Protein AF-A0A529M1L4-F1 (afdb_monomer_lite)

Structure (mmCIF, N/CA/C/O backbone):
data_AF-A0A529M1L4-F1
#
_entry.id   AF-A0A529M1L4-F1
#
loop_
_atom_site.group_PDB
_atom_site.id
_atom_site.type_symbol
_atom_site.label_atom_id
_atom_site.label_alt_id
_atom_site.label_comp_id
_atom_site.label_asym_id
_atom_site.label_entity_id
_atom_site.label_seq_id
_atom_site.pdbx_PDB_ins_code
_atom_site.Cartn_x
_atom_site.Cartn_y
_atom_site.Cartn_z
_atom_site.occupancy
_atom_site.B_iso_or_equiv
_atom_site.auth_seq_id
_atom_site.auth_comp_id
_atom_site.auth_asym_id
_atom_site.auth_atom_id
_atom_site.pdbx_PDB_model_num
ATOM 1 N N . LYS A 1 1 ? 10.320 15.796 -1.929 1.00 55.38 1 LYS A N 1
ATOM 2 C CA . LYS A 1 1 ? 10.202 14.834 -0.802 1.00 55.38 1 LYS A CA 1
ATOM 3 C C . LYS A 1 1 ? 10.105 13.470 -1.452 1.00 55.38 1 LYS A C 1
ATOM 5 O O . LYS A 1 1 ? 9.210 13.336 -2.274 1.00 55.38 1 LYS A O 1
ATOM 10 N N . ALA A 1 2 ? 11.000 12.542 -1.120 1.00 64.69 2 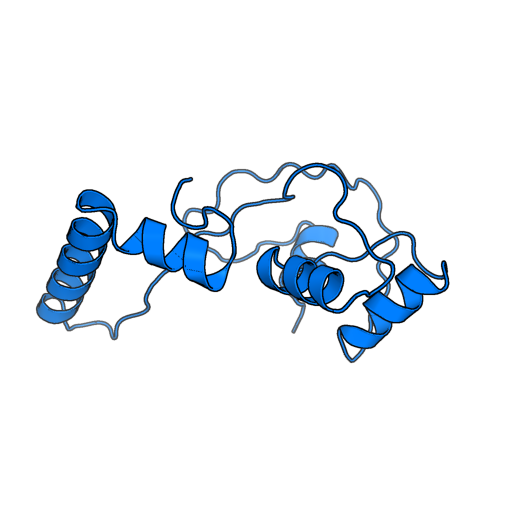ALA A N 1
ATOM 11 C CA . ALA A 1 2 ? 10.979 11.204 -1.699 1.00 64.69 2 ALA A CA 1
ATOM 12 C C . ALA A 1 2 ? 9.660 10.484 -1.385 1.00 64.69 2 ALA A C 1
ATOM 14 O O . ALA A 1 2 ? 9.126 10.627 -0.274 1.00 64.69 2 ALA A O 1
ATOM 15 N N . SER A 1 3 ? 9.131 9.736 -2.351 1.00 82.69 3 SER A N 1
ATOM 16 C CA . SER A 1 3 ? 7.951 8.894 -2.118 1.00 82.69 3 SER A CA 1
ATOM 17 C C . SER A 1 3 ? 8.294 7.732 -1.170 1.00 82.69 3 SER A C 1
ATOM 19 O O . SER A 1 3 ? 9.459 7.387 -0.974 1.00 82.69 3 SER A O 1
ATOM 21 N N . VAL A 1 4 ? 7.292 7.077 -0.574 1.00 86.81 4 VAL A N 1
ATOM 22 C CA . VAL A 1 4 ? 7.545 5.853 0.219 1.00 86.81 4 VAL A CA 1
ATOM 23 C C . VAL A 1 4 ? 8.097 4.705 -0.638 1.00 86.81 4 VAL A C 1
ATOM 25 O O . VAL A 1 4 ? 8.800 3.842 -0.121 1.00 86.81 4 VAL A O 1
ATOM 28 N N . HIS A 1 5 ? 7.812 4.707 -1.942 1.00 89.94 5 HIS A N 1
ATOM 29 C CA . HIS A 1 5 ? 8.312 3.718 -2.899 1.00 89.94 5 HIS A CA 1
ATOM 30 C C . HIS A 1 5 ? 9.789 3.946 -3.226 1.00 89.94 5 HIS A C 1
ATOM 32 O O . HIS A 1 5 ? 10.569 3.001 -3.271 1.00 89.94 5 HIS A O 1
ATOM 38 N N . GLU A 1 6 ? 10.185 5.205 -3.373 1.00 89.69 6 GLU A N 1
ATOM 39 C CA . GLU A 1 6 ? 11.581 5.611 -3.536 1.00 89.69 6 GLU A CA 1
ATOM 40 C C . GLU A 1 6 ? 12.393 5.266 -2.286 1.00 89.69 6 GLU A C 1
ATOM 42 O O . GLU A 1 6 ? 13.389 4.558 -2.387 1.00 89.69 6 GLU A O 1
ATOM 47 N N . LYS A 1 7 ? 11.883 5.599 -1.089 1.00 91.75 7 LYS A N 1
ATOM 48 C CA . LYS A 1 7 ? 12.499 5.172 0.178 1.00 91.75 7 LYS A CA 1
ATOM 49 C C . LYS A 1 7 ? 12.698 3.658 0.261 1.00 91.75 7 LYS A C 1
ATOM 51 O O . LYS A 1 7 ? 13.723 3.211 0.764 1.00 91.75 7 LYS A O 1
ATOM 56 N N . TYR A 1 8 ? 11.734 2.868 -0.220 1.00 93.12 8 TYR A N 1
ATOM 57 C CA . TYR A 1 8 ? 11.881 1.415 -0.293 1.00 93.12 8 TYR A CA 1
ATOM 58 C C . TYR A 1 8 ? 13.048 1.015 -1.213 1.00 93.12 8 TYR A C 1
ATOM 60 O O . TYR A 1 8 ? 13.888 0.211 -0.812 1.00 93.12 8 TYR A O 1
ATOM 68 N N . LEU A 1 9 ? 13.119 1.572 -2.426 1.00 92.75 9 LEU A N 1
ATOM 69 C CA . LEU A 1 9 ? 14.168 1.248 -3.403 1.00 92.75 9 LEU A CA 1
ATOM 70 C C . LEU A 1 9 ? 15.563 1.655 -2.906 1.00 92.75 9 LEU A C 1
ATOM 72 O O . LEU A 1 9 ? 16.526 0.923 -3.115 1.00 92.75 9 LEU A O 1
ATOM 76 N N . GLU A 1 10 ? 15.652 2.770 -2.186 1.00 92.81 10 GLU A N 1
ATOM 77 C CA . GLU A 1 10 ? 16.880 3.270 -1.560 1.00 92.81 10 GLU A CA 1
ATOM 78 C C . GLU A 1 10 ? 17.219 2.588 -0.225 1.00 92.81 10 GLU A C 1
ATOM 80 O O . GLU A 1 10 ? 18.28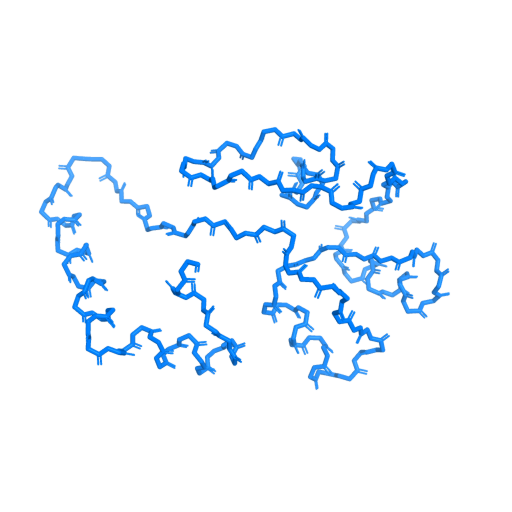2 2.832 0.346 1.00 92.81 10 GLU A O 1
ATOM 85 N N . ARG A 1 11 ? 16.324 1.739 0.301 1.00 92.25 11 ARG A N 1
ATOM 86 C CA . ARG A 1 11 ? 16.417 1.140 1.647 1.00 92.25 11 ARG A CA 1
ATOM 87 C C . ARG A 1 11 ? 16.537 2.187 2.764 1.00 92.25 11 ARG A C 1
ATOM 89 O O . ARG A 1 11 ? 17.193 1.957 3.782 1.00 92.25 11 ARG A O 1
ATOM 96 N N . ALA A 1 12 ? 15.906 3.340 2.571 1.00 90.75 12 ALA A N 1
ATOM 97 C CA . ALA A 1 12 ? 15.880 4.438 3.523 1.00 90.75 12 ALA A CA 1
ATOM 98 C C . ALA A 1 12 ? 14.879 4.187 4.664 1.00 90.75 12 ALA A C 1
ATOM 100 O O . ALA A 1 12 ? 13.934 3.405 4.544 1.00 90.75 12 ALA A O 1
ATOM 101 N N . ASP A 1 13 ? 15.054 4.906 5.776 1.00 88.12 13 ASP A N 1
ATOM 102 C CA . ASP A 1 13 ? 14.104 4.859 6.886 1.00 88.12 13 ASP A CA 1
ATOM 103 C C . ASP A 1 13 ? 12.750 5.481 6.490 1.00 88.12 13 ASP A C 1
ATOM 105 O O . ASP A 1 13 ? 12.628 6.641 6.062 1.00 88.12 13 ASP A O 1
ATOM 109 N N . PHE A 1 14 ? 11.694 4.691 6.664 1.00 86.81 14 PHE A N 1
ATOM 110 C CA . PHE A 1 14 ? 10.320 5.098 6.411 1.00 86.81 14 PHE A CA 1
ATOM 111 C C . PHE A 1 14 ? 9.848 6.120 7.448 1.00 86.81 14 PHE A C 1
ATOM 113 O O . PHE A 1 14 ? 9.032 6.978 7.107 1.00 86.81 14 PHE A O 1
ATOM 120 N N . GLY A 1 15 ? 10.391 6.080 8.671 1.00 86.25 15 GLY A N 1
ATOM 121 C CA . GLY A 1 15 ? 9.925 6.876 9.805 1.00 86.25 15 GLY A CA 1
ATOM 122 C C . GLY A 1 15 ? 8.560 6.418 10.330 1.00 86.25 15 GLY A C 1
ATOM 123 O O . GLY A 1 15 ? 7.835 7.206 10.934 1.00 86.25 15 GLY A O 1
ATOM 124 N N . ILE A 1 16 ? 8.180 5.164 10.057 1.00 83.88 16 ILE A N 1
ATOM 125 C CA . ILE A 1 16 ? 6.900 4.578 10.462 1.00 83.88 16 ILE A CA 1
ATOM 126 C C . ILE A 1 16 ? 7.128 3.707 11.696 1.00 83.88 16 ILE A C 1
ATOM 128 O O . ILE A 1 16 ? 7.843 2.706 11.651 1.00 83.88 16 ILE A O 1
ATOM 132 N N . LEU A 1 17 ? 6.496 4.083 12.807 1.00 83.69 17 LEU A N 1
ATOM 133 C CA . LEU A 1 17 ? 6.582 3.331 14.053 1.00 83.69 17 LEU A CA 1
ATOM 134 C C . LEU A 1 17 ? 5.926 1.950 13.901 1.00 83.69 17 LEU A C 1
ATOM 136 O O . LEU A 1 17 ? 4.816 1.837 13.386 1.00 83.69 17 LEU A O 1
ATOM 140 N N . GLY A 1 18 ? 6.599 0.907 14.392 1.00 82.88 18 GLY A N 1
ATOM 141 C CA . GLY A 1 18 ? 6.061 -0.457 14.401 1.00 82.88 18 GLY A CA 1
ATOM 142 C C . GLY A 1 18 ? 6.083 -1.159 13.041 1.00 82.88 18 GLY A C 1
ATOM 143 O O . GLY A 1 18 ? 5.391 -2.158 12.865 1.00 82.88 18 GLY A O 1
ATOM 144 N N . MET A 1 19 ? 6.857 -0.653 12.077 1.00 85.38 19 MET A N 1
ATOM 145 C CA . MET A 1 19 ? 7.026 -1.319 10.789 1.00 85.38 19 MET A CA 1
ATOM 146 C C . MET A 1 19 ? 7.750 -2.668 10.974 1.00 85.38 19 MET A C 1
ATOM 148 O O . MET A 1 19 ? 8.795 -2.705 11.632 1.00 85.38 19 MET A O 1
ATOM 152 N N . PRO A 1 20 ? 7.222 -3.782 10.433 1.00 84.06 20 PRO A N 1
ATOM 153 C CA . PRO A 1 20 ? 7.908 -5.068 10.496 1.00 84.06 20 PRO A CA 1
ATOM 154 C C . PRO A 1 20 ? 9.206 -5.038 9.668 1.00 84.06 20 PRO A C 1
ATOM 156 O O . PRO A 1 20 ? 9.333 -4.210 8.761 1.00 84.06 20 PRO A O 1
ATOM 159 N N . PRO A 1 21 ? 10.164 -5.948 9.930 1.00 87.62 21 PRO A N 1
ATOM 160 C CA . PRO A 1 21 ? 11.359 -6.078 9.103 1.00 87.62 21 PRO A CA 1
ATOM 161 C C . PRO A 1 21 ? 11.002 -6.277 7.626 1.00 87.62 21 PRO A C 1
ATOM 163 O O . PRO A 1 21 ? 10.209 -7.153 7.280 1.00 87.62 21 PRO A O 1
ATOM 166 N N . ILE A 1 22 ? 11.609 -5.471 6.756 1.00 89.19 22 ILE A N 1
ATOM 167 C CA . ILE A 1 22 ? 11.382 -5.523 5.311 1.00 89.19 22 ILE A CA 1
ATOM 168 C C . ILE A 1 22 ? 12.438 -6.423 4.676 1.00 89.19 22 ILE A C 1
ATOM 170 O O . ILE A 1 22 ? 13.635 -6.271 4.925 1.00 89.19 22 ILE A O 1
ATOM 174 N N . THR A 1 23 ? 11.994 -7.345 3.825 1.00 89.94 23 THR A N 1
ATOM 175 C CA . THR A 1 23 ? 12.889 -8.068 2.917 1.00 89.94 23 THR A CA 1
ATOM 176 C C . THR A 1 23 ? 12.952 -7.309 1.600 1.00 89.94 23 THR A C 1
ATOM 178 O O . THR A 1 23 ? 11.914 -6.929 1.070 1.00 89.94 23 THR A O 1
ATOM 181 N N . TYR A 1 24 ? 14.155 -7.120 1.060 1.00 92.12 24 TYR A N 1
ATOM 182 C CA . TYR A 1 24 ? 14.379 -6.410 -0.200 1.00 92.12 24 TYR A CA 1
ATOM 183 C C . TYR A 1 24 ? 14.725 -7.406 -1.319 1.00 92.12 24 TYR A C 1
ATOM 185 O O . TYR A 1 24 ? 15.905 -7.639 -1.578 1.00 92.12 24 TYR A O 1
ATOM 193 N N . PRO A 1 25 ? 13.729 -8.033 -1.983 1.00 91.75 25 PRO A N 1
ATOM 194 C CA . PRO A 1 25 ? 13.979 -8.922 -3.121 1.00 91.75 25 PRO A CA 1
ATOM 195 C C . PRO A 1 25 ? 14.535 -8.183 -4.348 1.00 91.75 25 PRO A C 1
ATOM 197 O O . PRO A 1 25 ? 15.114 -8.811 -5.230 1.00 91.75 25 PRO A O 1
ATOM 200 N N . ILE A 1 26 ? 14.365 -6.859 -4.407 1.00 91.75 26 ILE A N 1
ATOM 201 C CA . ILE A 1 26 ? 14.955 -5.998 -5.431 1.00 91.75 26 ILE A CA 1
ATOM 202 C C . ILE A 1 26 ? 16.330 -5.566 -4.912 1.00 91.75 26 ILE A C 1
ATOM 204 O O . ILE A 1 26 ? 16.421 -4.771 -3.978 1.00 91.75 26 ILE A O 1
ATOM 208 N N . GLY A 1 27 ? 17.385 -6.161 -5.471 1.00 88.88 27 GLY A N 1
ATOM 209 C CA . GLY A 1 27 ? 18.763 -5.969 -5.016 1.00 88.88 27 GLY A CA 1
ATOM 210 C C . GLY A 1 27 ? 19.305 -4.582 -5.351 1.00 88.88 27 GLY A C 1
ATOM 211 O O . GLY A 1 27 ? 19.376 -3.733 -4.463 1.00 88.88 27 GLY A O 1
ATOM 212 N N . ASP A 1 28 ? 19.645 -4.390 -6.628 1.00 91.38 28 ASP A N 1
ATOM 213 C CA . ASP A 1 28 ? 20.336 -3.210 -7.164 1.00 91.38 28 ASP A CA 1
ATOM 214 C C . ASP A 1 28 ? 19.489 -2.545 -8.268 1.00 91.38 28 ASP A C 1
ATOM 216 O O . ASP A 1 28 ? 19.751 -2.736 -9.460 1.00 91.38 28 ASP A O 1
ATOM 220 N N . PRO A 1 29 ? 18.408 -1.828 -7.909 1.00 94.00 29 PRO A N 1
ATOM 221 C CA . PRO A 1 29 ? 17.539 -1.201 -8.897 1.00 94.00 29 PRO A CA 1
ATOM 222 C C . PRO A 1 29 ? 18.202 0.016 -9.553 1.00 94.00 29 PRO A C 1
ATOM 224 O O . PRO A 1 29 ? 18.845 0.825 -8.887 1.00 94.00 29 PRO A O 1
ATOM 227 N N . VAL A 1 30 ? 17.953 0.208 -10.851 1.00 95.44 30 VAL A N 1
ATOM 228 C CA . VAL A 1 30 ? 18.104 1.521 -11.494 1.00 95.44 30 VAL A CA 1
ATOM 229 C C . VAL A 1 30 ? 16.810 2.294 -11.254 1.00 95.44 30 VAL A C 1
ATOM 231 O O . VAL A 1 30 ? 15.759 1.922 -11.775 1.00 95.44 30 VAL A O 1
ATOM 234 N N . ILE A 1 31 ? 16.870 3.339 -10.430 1.00 94.31 31 ILE A N 1
ATOM 235 C CA . ILE A 1 31 ? 15.697 4.143 -10.071 1.00 94.31 31 ILE A CA 1
ATOM 236 C C . ILE A 1 31 ? 15.435 5.160 -11.185 1.00 94.31 31 ILE A C 1
ATOM 238 O O . ILE A 1 31 ? 16.317 5.937 -11.548 1.00 94.31 31 ILE A O 1
ATOM 242 N N . VAL A 1 32 ? 14.218 5.138 -11.730 1.00 94.25 32 VAL A N 1
ATOM 243 C CA . VAL A 1 32 ? 13.744 6.100 -12.730 1.00 94.25 32 VAL A CA 1
ATOM 244 C C . VAL A 1 32 ? 12.608 6.901 -12.112 1.00 94.25 32 VAL A C 1
ATOM 246 O O . VAL A 1 32 ? 11.599 6.334 -11.693 1.00 94.25 32 VAL A O 1
ATOM 249 N N . GLU A 1 33 ? 12.786 8.214 -12.047 1.00 92.19 33 GLU A N 1
ATOM 250 C CA . GLU A 1 33 ? 11.804 9.136 -11.485 1.00 92.19 33 GLU A CA 1
ATOM 251 C C . GLU A 1 33 ? 10.839 9.647 -12.555 1.00 92.19 33 GLU A C 1
ATOM 253 O O . GLU A 1 33 ? 11.196 9.826 -13.721 1.00 92.19 33 GLU A O 1
ATOM 258 N N . PHE A 1 34 ? 9.607 9.910 -12.131 1.00 91.44 34 PHE A N 1
ATOM 259 C CA . PHE A 1 34 ? 8.559 10.497 -12.953 1.00 91.44 34 PHE A CA 1
ATOM 260 C C . PHE A 1 34 ? 7.854 11.587 -12.152 1.00 91.44 34 PHE A C 1
ATOM 262 O O . PHE A 1 34 ? 7.631 11.427 -10.953 1.00 91.44 34 PHE A O 1
ATOM 269 N N . ASP A 1 35 ? 7.445 12.661 -12.828 1.00 89.75 35 ASP A N 1
ATOM 270 C CA . ASP A 1 35 ? 6.688 13.746 -12.191 1.00 89.75 35 ASP A CA 1
ATOM 271 C C . ASP A 1 35 ? 5.306 13.279 -11.701 1.00 89.75 35 ASP A C 1
ATOM 273 O O . ASP A 1 35 ? 4.783 13.793 -10.715 1.00 89.75 35 ASP A O 1
ATOM 277 N N . HIS A 1 36 ? 4.713 12.312 -12.411 1.00 89.06 36 HIS A N 1
ATOM 278 C CA . HIS A 1 36 ? 3.386 11.760 -12.146 1.00 89.06 36 HIS A CA 1
ATOM 279 C C . HIS A 1 36 ? 3.413 10.237 -12.307 1.00 89.06 36 HIS A C 1
ATOM 281 O O . HIS A 1 36 ? 4.129 9.705 -13.162 1.00 89.06 36 HIS A O 1
ATOM 287 N N . GLU A 1 37 ? 2.622 9.530 -11.501 1.00 88.56 37 GLU A N 1
ATOM 288 C CA . GLU A 1 37 ? 2.618 8.063 -11.459 1.00 88.56 37 GLU A CA 1
ATOM 289 C C . GLU A 1 37 ? 2.201 7.423 -12.791 1.00 88.56 37 GLU A C 1
ATOM 291 O O . GLU A 1 37 ? 2.702 6.356 -13.150 1.00 88.56 37 GLU A O 1
ATOM 296 N N . GLU A 1 38 ? 1.362 8.103 -13.575 1.00 91.25 38 GLU A N 1
ATOM 297 C CA . GLU A 1 38 ? 0.915 7.646 -14.888 1.00 91.25 38 GLU A CA 1
ATOM 298 C C . GLU A 1 38 ? 2.078 7.437 -15.857 1.00 91.25 38 GLU A C 1
ATOM 300 O O . GLU A 1 38 ? 2.077 6.465 -16.614 1.00 91.25 38 GLU A O 1
ATOM 305 N N . GLY A 1 39 ? 3.109 8.286 -15.774 1.00 94.00 39 GLY A N 1
ATOM 306 C CA . GLY A 1 39 ? 4.310 8.154 -16.593 1.00 94.00 39 GLY A CA 1
ATOM 307 C C . GLY A 1 39 ? 5.045 6.836 -16.344 1.00 94.00 39 GLY A C 1
ATOM 308 O O . GLY A 1 39 ? 5.529 6.215 -17.291 1.00 94.00 39 GLY A O 1
ATOM 309 N N . ALA A 1 40 ? 5.063 6.359 -15.095 1.00 93.88 40 ALA A N 1
ATOM 310 C CA . ALA A 1 40 ? 5.659 5.072 -14.758 1.00 93.88 40 ALA A CA 1
ATOM 311 C C . ALA A 1 40 ? 4.837 3.903 -15.327 1.00 93.88 40 ALA A C 1
ATOM 313 O O . ALA A 1 40 ? 5.409 2.932 -15.820 1.00 93.88 40 ALA A O 1
ATOM 314 N N . TYR A 1 41 ? 3.502 3.986 -15.310 1.00 93.69 41 TYR A N 1
ATOM 315 C CA . TYR A 1 41 ? 2.638 2.937 -15.876 1.00 93.69 41 TYR A CA 1
ATOM 316 C C . TYR A 1 41 ? 2.794 2.812 -17.388 1.00 93.69 41 TYR A C 1
ATOM 318 O O . TYR A 1 41 ? 2.873 1.699 -17.917 1.00 93.69 41 TYR A O 1
ATOM 326 N N . ASP A 1 42 ? 2.856 3.948 -18.076 1.00 93.56 42 ASP A N 1
ATOM 327 C CA . ASP A 1 42 ? 3.056 3.987 -19.519 1.00 93.56 42 ASP A CA 1
ATOM 328 C C . ASP A 1 42 ? 4.468 3.486 -19.871 1.00 93.56 42 ASP A C 1
ATOM 330 O O . ASP A 1 42 ? 4.624 2.678 -20.781 1.00 93.56 42 ASP A O 1
ATOM 334 N N . ALA A 1 43 ? 5.492 3.843 -19.087 1.00 95.31 43 ALA A N 1
ATOM 335 C CA . ALA A 1 43 ? 6.853 3.341 -19.274 1.00 95.31 43 ALA A CA 1
ATOM 336 C C . ALA A 1 43 ? 6.979 1.820 -19.070 1.00 95.31 43 ALA A C 1
ATOM 338 O O . ALA A 1 43 ? 7.708 1.177 -19.827 1.00 95.31 43 ALA A O 1
ATOM 339 N N . VAL A 1 44 ? 6.269 1.230 -18.097 1.00 94.81 44 VAL A N 1
ATOM 340 C CA . VAL A 1 44 ? 6.184 -0.238 -17.953 1.00 94.81 44 VAL A CA 1
ATOM 341 C C . VAL A 1 44 ? 5.506 -0.851 -19.177 1.00 94.81 44 VAL A C 1
ATOM 343 O O . VAL A 1 44 ? 5.996 -1.833 -19.728 1.00 94.81 44 VAL A O 1
ATOM 346 N N . SER A 1 45 ? 4.393 -0.262 -19.623 1.00 91.69 45 SER A N 1
ATOM 347 C CA . SER A 1 45 ? 3.612 -0.767 -20.762 1.00 91.69 45 SER A CA 1
ATOM 348 C C . SER A 1 45 ? 4.408 -0.729 -22.073 1.00 91.69 45 SER A C 1
ATOM 350 O O . SER A 1 45 ? 4.339 -1.664 -22.868 1.00 91.69 45 SER A O 1
ATOM 352 N N . ASP A 1 46 ? 5.206 0.323 -22.264 1.00 93.00 46 ASP A N 1
ATOM 353 C CA . ASP A 1 46 ? 6.106 0.509 -23.405 1.00 93.00 46 ASP A CA 1
ATOM 354 C C . ASP A 1 46 ? 7.394 -0.334 -23.311 1.00 93.00 46 ASP A C 1
ATOM 356 O O . ASP A 1 46 ? 8.192 -0.343 -24.250 1.00 93.00 46 ASP A O 1
ATOM 360 N N . GLY A 1 47 ? 7.645 -1.004 -22.178 1.00 93.62 47 GLY A N 1
ATOM 361 C CA . GLY A 1 47 ? 8.875 -1.762 -21.930 1.00 93.62 47 GLY A CA 1
ATOM 362 C C . GLY A 1 47 ? 10.123 -0.894 -21.724 1.00 93.62 47 GLY A C 1
ATOM 363 O O . GLY A 1 47 ? 11.239 -1.361 -21.937 1.00 93.62 47 GLY A O 1
ATOM 364 N N . LYS A 1 48 ? 9.951 0.377 -21.337 1.00 96.06 48 LYS A N 1
ATOM 365 C CA . LYS A 1 48 ? 11.050 1.312 -21.032 1.00 96.06 48 LYS A CA 1
ATOM 366 C C . LYS A 1 48 ? 11.638 1.092 -19.637 1.00 96.06 48 LYS A C 1
ATOM 368 O O . LYS A 1 48 ? 12.799 1.425 -19.420 1.00 96.06 48 LYS A O 1
ATOM 373 N N . ILE A 1 49 ? 10.838 0.564 -18.710 1.00 96.31 49 ILE A N 1
ATOM 374 C CA . ILE A 1 49 ? 11.263 0.134 -17.373 1.00 96.31 49 ILE A CA 1
ATOM 375 C C . ILE A 1 49 ? 10.686 -1.252 -17.074 1.00 96.31 49 ILE A C 1
ATOM 377 O O . ILE A 1 49 ? 9.628 -1.612 -17.590 1.00 96.31 49 ILE A O 1
ATOM 381 N N . ASP A 1 50 ? 11.358 -2.018 -16.216 1.00 95.00 50 ASP A N 1
ATOM 382 C CA . ASP A 1 50 ? 10.968 -3.403 -15.912 1.00 95.00 50 ASP A CA 1
ATOM 383 C C . ASP A 1 50 ? 9.763 -3.511 -14.964 1.00 95.00 50 ASP A C 1
ATOM 385 O O . ASP A 1 50 ? 9.091 -4.543 -14.903 1.00 95.00 50 ASP A O 1
ATOM 389 N N . GLY A 1 51 ? 9.486 -2.458 -14.193 1.00 94.25 51 GLY A N 1
ATOM 390 C CA . GLY A 1 51 ? 8.406 -2.449 -13.219 1.00 94.25 51 GLY A CA 1
ATOM 391 C C . GLY A 1 51 ? 8.278 -1.127 -12.475 1.00 94.25 51 GLY A C 1
ATOM 392 O O . GLY A 1 51 ? 9.133 -0.251 -12.558 1.00 94.25 51 GLY A O 1
ATOM 393 N N . THR A 1 52 ? 7.190 -1.009 -11.721 1.00 93.88 52 THR A N 1
ATOM 394 C CA . THR A 1 52 ? 6.921 0.107 -10.811 1.00 93.88 52 THR A CA 1
ATOM 395 C C . THR A 1 52 ? 6.370 -0.432 -9.494 1.00 93.88 52 THR A C 1
ATOM 397 O O . THR A 1 52 ? 5.813 -1.533 -9.451 1.00 93.88 52 THR A O 1
ATOM 400 N N . ILE A 1 53 ? 6.532 0.329 -8.414 1.00 92.75 53 ILE A N 1
ATOM 401 C CA . ILE A 1 53 ? 6.001 -0.002 -7.091 1.00 92.75 53 ILE A CA 1
ATOM 402 C C . ILE A 1 53 ? 4.870 0.974 -6.786 1.00 92.75 53 ILE A C 1
ATOM 404 O O . ILE A 1 53 ? 5.071 2.184 -6.809 1.00 92.75 53 ILE A O 1
ATOM 408 N N . ASN A 1 54 ? 3.698 0.440 -6.448 1.00 91.88 54 ASN A N 1
ATOM 409 C CA . ASN A 1 54 ? 2.605 1.213 -5.869 1.00 91.88 54 ASN A CA 1
ATOM 410 C C . ASN A 1 54 ? 1.840 0.355 -4.845 1.00 91.88 54 ASN A C 1
ATOM 412 O O . ASN A 1 54 ? 2.108 -0.835 -4.660 1.00 91.88 54 ASN A O 1
ATOM 416 N N . THR A 1 55 ? 0.891 0.969 -4.156 1.00 89.81 55 THR A N 1
ATOM 417 C CA . THR A 1 55 ? -0.073 0.325 -3.276 1.00 89.81 55 THR A CA 1
ATOM 418 C C . THR A 1 55 ? -0.993 -0.626 -4.046 1.00 89.81 55 THR A C 1
ATOM 420 O O . THR A 1 55 ? -1.398 -0.374 -5.183 1.00 89.81 55 THR A O 1
ATOM 423 N N . LEU A 1 56 ? -1.346 -1.739 -3.398 1.00 88.06 56 LEU A N 1
ATOM 424 C CA . LEU A 1 56 ? -2.166 -2.791 -3.997 1.00 88.06 56 LEU A CA 1
ATOM 425 C C . LEU A 1 56 ? -3.527 -2.282 -4.527 1.00 88.06 56 LEU A C 1
ATOM 427 O O . LEU A 1 56 ? -3.851 -2.624 -5.664 1.00 88.06 56 LEU A O 1
ATOM 431 N N . PRO A 1 57 ? -4.293 -1.438 -3.801 1.00 86.81 57 PRO A N 1
ATOM 432 C CA . PRO A 1 57 ? -5.547 -0.881 -4.315 1.00 86.81 57 PRO A CA 1
ATOM 433 C C . PRO A 1 57 ? -5.413 -0.144 -5.648 1.00 86.81 57 PRO A C 1
ATOM 435 O O . PRO A 1 57 ? -6.240 -0.339 -6.536 1.00 86.81 57 PRO A O 1
ATOM 438 N N . VAL A 1 58 ? -4.360 0.667 -5.803 1.00 89.88 58 VAL A N 1
ATOM 439 C CA . VAL A 1 58 ? -4.124 1.443 -7.028 1.00 89.88 58 VAL A CA 1
ATOM 440 C C . VAL A 1 58 ? -3.870 0.501 -8.200 1.00 89.88 58 VAL A C 1
ATOM 442 O O . VAL A 1 58 ? -4.545 0.594 -9.221 1.00 89.88 58 VAL A O 1
ATOM 445 N N . ILE A 1 59 ? -2.964 -0.470 -8.040 1.00 90.69 59 ILE A N 1
ATOM 446 C CA . ILE A 1 59 ? -2.655 -1.428 -9.112 1.00 90.69 59 ILE A CA 1
ATOM 447 C C . ILE A 1 59 ? -3.876 -2.285 -9.479 1.00 90.69 59 ILE A C 1
ATOM 449 O O . ILE A 1 59 ? -4.113 -2.525 -10.662 1.00 90.69 59 ILE A O 1
ATOM 453 N N . LEU A 1 60 ? -4.676 -2.724 -8.500 1.00 88.56 60 LEU A N 1
ATOM 454 C CA . LEU A 1 60 ? -5.896 -3.495 -8.765 1.00 88.56 60 LEU A CA 1
ATOM 455 C C . LEU A 1 60 ? -6.921 -2.696 -9.579 1.00 88.56 60 LEU A C 1
ATOM 457 O O . LEU A 1 60 ? -7.530 -3.246 -10.497 1.00 88.56 60 LEU A O 1
ATOM 461 N N . GLU A 1 61 ? -7.090 -1.406 -9.287 1.00 88.69 61 GLU A N 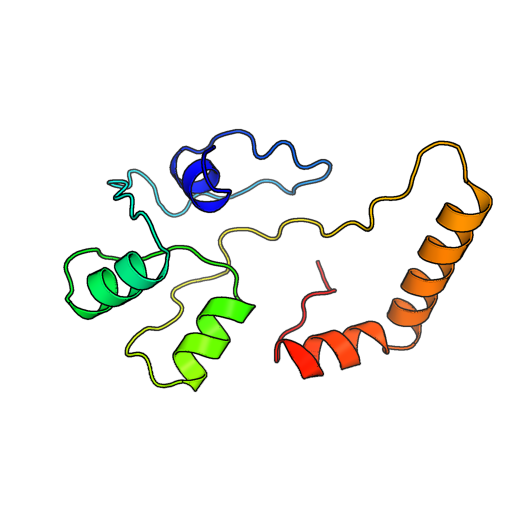1
ATOM 462 C CA . GLU A 1 61 ? -7.985 -0.539 -10.055 1.00 88.69 61 GLU A CA 1
ATOM 463 C C . GLU A 1 61 ? -7.460 -0.307 -11.483 1.00 88.69 61 GLU A C 1
ATOM 465 O O . GLU A 1 61 ? -8.226 -0.414 -12.438 1.00 88.69 61 GLU A O 1
ATOM 470 N N . LEU A 1 62 ? -6.152 -0.101 -11.669 1.00 90.50 62 LEU A N 1
ATOM 471 C CA . LEU A 1 62 ? -5.552 0.023 -13.006 1.00 90.50 62 LEU A CA 1
ATOM 472 C C . LEU A 1 62 ? -5.729 -1.254 -13.848 1.00 90.50 62 LEU A C 1
ATOM 474 O O . LEU A 1 62 ? -6.037 -1.172 -15.040 1.00 90.50 62 LEU A O 1
ATOM 478 N N . ILE A 1 63 ? -5.581 -2.434 -13.235 1.00 91.00 63 ILE A N 1
ATOM 479 C CA . ILE A 1 63 ? -5.848 -3.728 -13.887 1.00 91.00 63 ILE A CA 1
ATOM 480 C C . ILE A 1 63 ? -7.327 -3.832 -14.273 1.00 91.00 63 ILE A C 1
ATOM 482 O O . ILE A 1 63 ? -7.649 -4.220 -15.396 1.00 91.00 63 ILE A O 1
ATOM 486 N N . LYS A 1 64 ? -8.239 -3.448 -13.374 1.00 89.56 64 LYS A N 1
ATOM 487 C CA . LYS A 1 64 ? -9.687 -3.441 -13.632 1.00 89.56 64 LYS A CA 1
ATOM 488 C C . LYS A 1 64 ? -10.071 -2.498 -14.777 1.00 89.56 64 LYS A C 1
ATOM 490 O O . LYS A 1 64 ? -10.991 -2.803 -15.532 1.00 89.56 64 LYS A O 1
ATOM 495 N N . GLN A 1 65 ? -9.348 -1.392 -14.936 1.00 91.81 65 GLN A N 1
ATOM 496 C CA . GLN A 1 65 ? -9.497 -0.450 -16.050 1.00 91.81 65 GLN A CA 1
ATOM 497 C C . GLN A 1 65 ? -8.878 -0.952 -17.368 1.00 91.81 65 GLN A C 1
ATOM 499 O O . GLN A 1 65 ? -8.980 -0.275 -18.388 1.00 91.81 65 GLN A O 1
ATOM 504 N N . GLY A 1 66 ? -8.263 -2.138 -17.377 1.00 91.94 66 GLY A N 1
ATOM 505 C CA . GLY A 1 66 ? -7.733 -2.774 -18.580 1.00 91.94 66 GLY A CA 1
ATOM 506 C C . GLY A 1 66 ? -6.332 -2.315 -18.977 1.00 91.94 66 GLY A C 1
ATOM 507 O O . GLY A 1 66 ? -5.918 -2.572 -20.108 1.00 91.94 66 GLY A O 1
ATOM 508 N N . ARG A 1 67 ? -5.578 -1.655 -18.083 1.00 90.31 67 ARG A N 1
ATOM 509 C CA . ARG A 1 67 ? -4.168 -1.354 -18.367 1.00 90.31 67 ARG A CA 1
ATOM 510 C C . ARG A 1 67 ? -3.361 -2.654 -18.495 1.00 90.31 67 ARG A C 1
ATOM 512 O O . ARG A 1 67 ? -3.587 -3.580 -17.714 1.00 90.31 67 ARG A O 1
ATOM 519 N N . PRO A 1 68 ? -2.389 -2.730 -19.423 1.00 90.62 68 PRO A N 1
ATOM 520 C CA . PRO A 1 68 ? -1.596 -3.934 -19.676 1.00 90.62 68 PRO A CA 1
ATOM 521 C C . PRO A 1 68 ? -0.486 -4.129 -18.626 1.00 90.62 68 PRO A C 1
ATOM 523 O O . PRO A 1 68 ? 0.682 -4.316 -18.952 1.00 90.62 68 PRO A O 1
ATOM 526 N N . ILE A 1 69 ? -0.853 -4.091 -17.346 1.00 91.50 69 ILE A N 1
ATOM 527 C CA . ILE A 1 69 ? 0.040 -4.296 -16.206 1.00 91.50 69 ILE A CA 1
ATOM 528 C C . ILE A 1 69 ? -0.417 -5.509 -15.394 1.00 91.50 69 ILE A C 1
ATOM 530 O O . ILE A 1 69 ? -1.575 -5.921 -15.448 1.00 91.50 69 ILE A O 1
ATOM 534 N N . LYS A 1 70 ? 0.495 -6.094 -14.618 1.00 92.44 70 LYS A N 1
ATOM 535 C CA . LYS A 1 70 ? 0.186 -7.191 -13.696 1.00 92.44 70 LYS A CA 1
ATOM 536 C C . LYS A 1 70 ? 1.011 -7.067 -12.424 1.00 92.44 70 LYS A C 1
ATOM 538 O O . LYS A 1 70 ? 2.137 -6.580 -12.456 1.00 92.44 70 LYS A O 1
ATOM 543 N N . ILE A 1 71 ? 0.466 -7.569 -11.324 1.00 92.75 71 ILE A N 1
ATOM 544 C CA . ILE A 1 71 ? 1.208 -7.721 -10.070 1.00 92.75 71 ILE A CA 1
ATOM 545 C C . ILE A 1 71 ? 2.174 -8.903 -10.219 1.00 92.75 71 ILE A C 1
ATOM 547 O O . ILE A 1 71 ? 1.810 -9.944 -10.772 1.00 92.75 71 ILE A O 1
ATOM 551 N N . VAL A 1 72 ? 3.402 -8.748 -9.723 1.00 92.12 72 VAL A N 1
ATOM 552 C CA . VAL A 1 72 ? 4.426 -9.800 -9.702 1.00 92.12 72 VAL A CA 1
ATOM 553 C C . VAL A 1 72 ? 4.890 -10.066 -8.273 1.00 92.12 72 VAL A C 1
ATOM 555 O O . VAL A 1 72 ? 5.044 -9.142 -7.480 1.00 92.12 72 VAL A O 1
ATOM 558 N N . GLY A 1 73 ? 5.134 -11.338 -7.954 1.00 88.31 73 GLY A N 1
ATOM 559 C CA . GLY A 1 73 ? 5.614 -11.744 -6.634 1.00 88.31 73 GLY A CA 1
ATOM 560 C C . GLY A 1 73 ? 4.592 -11.537 -5.511 1.00 88.31 73 GLY A C 1
ATOM 561 O O . GLY A 1 73 ? 3.384 -11.616 -5.723 1.00 88.31 73 GLY A O 1
ATOM 562 N N . GLN A 1 74 ? 5.108 -11.328 -4.300 1.00 87.19 74 GLN A N 1
ATOM 563 C CA . GLN A 1 74 ? 4.337 -11.013 -3.094 1.00 87.19 74 GLN A CA 1
ATOM 564 C C . GLN A 1 74 ? 4.489 -9.522 -2.750 1.00 87.19 74 GLN A C 1
ATOM 566 O O . GLN A 1 74 ? 5.457 -8.903 -3.202 1.00 87.19 74 GLN A O 1
ATOM 571 N N . PRO A 1 75 ? 3.583 -8.935 -1.942 1.00 88.00 75 PRO A N 1
ATOM 572 C CA . PRO A 1 75 ? 3.749 -7.571 -1.447 1.00 88.00 75 PRO A CA 1
ATOM 573 C C . PRO A 1 75 ? 5.132 -7.356 -0.820 1.00 88.00 75 PRO A C 1
ATOM 575 O O . PRO A 1 75 ? 5.582 -8.166 -0.011 1.00 88.00 75 PRO A O 1
ATOM 578 N N . LEU A 1 76 ? 5.792 -6.255 -1.185 1.00 91.31 76 LEU A N 1
ATOM 579 C CA . LEU A 1 76 ? 7.157 -5.948 -0.736 1.00 91.31 76 LEU A CA 1
ATOM 580 C C . LEU A 1 76 ? 7.219 -5.659 0.770 1.00 91.31 76 LEU A C 1
ATOM 582 O O . LEU A 1 76 ? 8.191 -5.996 1.439 1.00 91.31 76 LEU A O 1
ATOM 586 N N . TYR A 1 77 ? 6.168 -5.038 1.302 1.00 89.12 77 TYR A N 1
ATOM 587 C CA . TYR A 1 77 ? 5.963 -4.807 2.727 1.00 89.12 77 TYR A CA 1
ATOM 588 C C . TYR A 1 77 ? 4.486 -4.495 3.002 1.00 89.12 77 TYR A C 1
ATOM 590 O O . TYR A 1 77 ? 3.731 -4.131 2.096 1.00 89.12 77 TYR A O 1
ATOM 598 N N . ARG A 1 78 ? 4.082 -4.585 4.273 1.00 84.94 78 ARG A N 1
ATOM 599 C CA . ARG A 1 78 ? 2.821 -4.031 4.784 1.00 84.94 78 ARG A CA 1
ATOM 600 C C . ARG A 1 78 ? 3.146 -2.898 5.748 1.00 84.94 78 ARG A C 1
ATOM 602 O O . ARG A 1 78 ? 3.817 -3.116 6.754 1.00 84.94 78 ARG A O 1
ATOM 609 N N . ALA A 1 79 ? 2.703 -1.686 5.424 1.00 81.31 79 ALA A N 1
ATOM 610 C CA . ALA A 1 79 ? 2.832 -0.552 6.331 1.00 81.31 79 ALA A CA 1
ATOM 611 C C . ALA A 1 79 ? 1.652 -0.532 7.315 1.00 81.31 79 ALA A C 1
ATOM 613 O O . ALA A 1 79 ? 0.505 -0.678 6.877 1.00 81.31 79 ALA A O 1
ATOM 614 N N . PRO A 1 80 ? 1.897 -0.328 8.621 1.00 82.94 80 PRO A N 1
ATOM 615 C CA . PRO A 1 80 ? 0.814 -0.137 9.572 1.00 82.94 80 PRO A CA 1
ATOM 616 C C . PRO A 1 80 ? 0.020 1.129 9.222 1.00 82.94 80 PRO A C 1
ATOM 618 O O . PRO A 1 80 ? 0.591 2.176 8.916 1.00 82.94 80 PRO A O 1
ATOM 621 N N . SER A 1 81 ? -1.308 1.019 9.266 1.00 82.69 81 SER A N 1
ATOM 622 C CA . SER A 1 81 ? -2.227 2.149 9.102 1.00 82.69 81 SER A CA 1
ATOM 623 C C . SER A 1 81 ? -2.688 2.641 10.468 1.00 82.69 81 SER A C 1
ATOM 625 O O . SER A 1 81 ? -3.089 1.840 11.313 1.00 82.69 81 SER A O 1
ATOM 627 N N . CYS A 1 82 ? -2.657 3.957 10.669 1.00 86.62 82 CYS A N 1
ATOM 628 C CA . CYS A 1 82 ? -2.973 4.589 11.947 1.00 86.62 82 CYS A CA 1
ATOM 629 C C . CYS A 1 82 ? -3.977 5.728 11.754 1.00 86.62 82 CYS A C 1
ATOM 631 O O . CYS A 1 82 ? -3.928 6.443 10.753 1.00 86.62 82 CYS A O 1
ATOM 633 N N . ILE A 1 83 ? -4.842 5.935 12.746 1.00 90.44 83 ILE A N 1
ATOM 634 C CA . ILE A 1 83 ? -5.680 7.134 12.843 1.00 90.44 83 ILE A CA 1
ATOM 635 C C . ILE A 1 83 ? -4.941 8.123 13.742 1.00 90.44 83 ILE A C 1
ATOM 637 O O . ILE A 1 83 ? -4.698 7.838 14.914 1.00 90.44 83 ILE A O 1
ATOM 641 N N . ALA A 1 84 ? -4.552 9.268 13.185 1.00 89.88 84 ALA A N 1
ATOM 642 C CA . ALA A 1 84 ? -3.926 10.331 13.958 1.00 89.88 84 ALA A CA 1
ATOM 643 C C . ALA A 1 84 ? -4.992 11.097 14.753 1.00 89.88 84 ALA A C 1
ATOM 645 O O . ALA A 1 84 ? -5.997 11.533 14.191 1.00 89.88 84 ALA A O 1
ATOM 646 N N . ILE A 1 85 ? -4.745 11.282 16.047 1.00 91.12 85 ILE A N 1
ATOM 647 C CA . ILE A 1 85 ? -5.573 12.097 16.938 1.00 91.12 85 ILE A CA 1
ATOM 648 C C . ILE A 1 85 ? -4.742 13.252 17.493 1.00 91.12 85 ILE A C 1
ATOM 650 O O . ILE A 1 85 ? -3.516 13.157 17.598 1.00 91.12 85 ILE A O 1
ATOM 654 N N . VAL A 1 86 ? -5.408 14.350 17.842 1.00 91.25 86 VAL A N 1
ATOM 655 C CA . VAL A 1 86 ? -4.745 15.486 18.489 1.00 91.25 86 VAL A CA 1
ATOM 656 C C . VAL A 1 86 ? -4.292 15.060 19.893 1.00 91.25 86 VAL A C 1
ATOM 658 O O . VAL A 1 86 ? -5.078 14.451 20.620 1.00 91.25 86 VAL A O 1
ATOM 661 N N . PRO A 1 87 ? -3.047 15.362 20.302 1.00 92.81 87 PRO A N 1
ATOM 662 C CA . PRO A 1 87 ? -2.603 15.095 21.665 1.00 92.81 87 PRO A CA 1
ATOM 663 C C . PRO A 1 87 ? -3.478 15.805 22.708 1.00 92.81 87 PRO A C 1
ATOM 665 O O . PRO A 1 87 ? -3.844 16.964 22.521 1.00 92.81 87 PRO A O 1
ATOM 668 N N . GLY A 1 88 ? -3.752 15.134 23.829 1.00 94.06 88 GLY A N 1
ATOM 669 C CA . GLY A 1 88 ? -4.486 15.702 24.969 1.00 94.06 88 GLY A CA 1
ATOM 670 C C . GLY A 1 88 ? -5.965 15.315 25.065 1.00 94.06 88 GLY A C 1
ATOM 671 O O . GLY A 1 88 ? -6.591 15.655 26.063 1.00 94.06 88 GLY A O 1
ATOM 672 N N . ASP A 1 89 ? -6.507 14.580 24.089 1.00 93.94 89 ASP A N 1
ATOM 673 C CA . ASP A 1 89 ? -7.880 14.053 24.123 1.00 93.94 89 ASP A CA 1
ATOM 674 C C . ASP A 1 89 ? -7.884 12.516 24.216 1.00 93.94 89 ASP A C 1
ATOM 676 O O . ASP A 1 89 ? -8.058 11.784 23.235 1.00 93.94 89 ASP A O 1
ATOM 680 N N . GLU A 1 90 ? -7.613 12.012 25.422 1.00 94.06 90 GLU A N 1
ATOM 681 C CA . GLU A 1 90 ? -7.561 10.569 25.691 1.00 94.06 90 GLU A CA 1
ATOM 682 C C . GLU A 1 90 ? -8.936 9.897 25.598 1.00 94.06 90 GLU A C 1
ATOM 684 O O . GLU A 1 90 ? -9.019 8.720 25.236 1.00 94.06 90 GLU A O 1
ATOM 689 N N . GLU A 1 91 ? -10.015 10.628 25.894 1.00 95.44 91 GLU A N 1
ATOM 690 C CA . GLU A 1 91 ? -11.382 10.109 25.811 1.00 95.44 91 GLU A CA 1
ATOM 691 C C . GLU A 1 91 ? -11.742 9.803 24.356 1.00 95.44 91 GLU A C 1
ATOM 693 O O . GLU A 1 91 ? -12.143 8.677 24.041 1.00 95.44 91 GLU A O 1
ATOM 698 N N . PHE A 1 92 ? -11.505 10.756 23.447 1.00 96.06 92 PHE A N 1
ATOM 699 C CA . PHE A 1 92 ? -11.708 10.540 22.020 1.00 96.06 92 PHE A CA 1
ATOM 700 C C . PHE A 1 92 ? -10.815 9.419 21.486 1.00 96.06 92 PHE A C 1
ATOM 702 O O . PHE A 1 92 ? -11.297 8.522 20.791 1.00 96.06 92 PHE A O 1
ATOM 709 N N . GLY A 1 93 ? -9.528 9.410 21.854 1.00 96.06 93 GLY A N 1
ATOM 710 C CA . GLY A 1 93 ? -8.603 8.348 21.456 1.00 96.06 93 GLY A CA 1
ATOM 711 C C . GLY A 1 93 ? -9.065 6.955 21.893 1.00 96.06 93 GLY A C 1
ATOM 712 O O . GLY A 1 93 ? -9.036 6.008 21.102 1.00 96.06 93 GLY A O 1
ATOM 713 N N . THR A 1 94 ? -9.557 6.835 23.127 1.00 96.12 94 THR A N 1
ATOM 714 C CA . THR A 1 94 ? -10.092 5.580 23.673 1.00 96.12 94 THR A CA 1
ATOM 715 C C . THR A 1 94 ? -11.358 5.148 22.943 1.00 96.12 94 THR A C 1
ATOM 717 O O . THR A 1 94 ? -11.498 3.970 22.606 1.00 96.12 94 THR A O 1
ATOM 720 N N . LEU A 1 95 ? -12.262 6.086 22.651 1.00 97.25 95 LEU A N 1
ATOM 721 C CA . LEU A 1 95 ? -13.493 5.803 21.917 1.00 97.25 95 LEU A CA 1
ATOM 722 C C . LEU A 1 95 ? -13.204 5.334 20.485 1.00 97.25 95 LEU A C 1
ATOM 724 O O . LEU A 1 95 ? -13.765 4.326 20.048 1.00 97.25 95 LEU A O 1
ATOM 728 N N . VAL A 1 96 ? -12.301 6.014 19.771 1.00 96.88 96 VAL A N 1
ATOM 729 C CA . VAL A 1 96 ? -11.868 5.619 18.420 1.00 96.88 96 VAL A CA 1
ATOM 730 C C . VAL A 1 96 ? -11.267 4.220 18.451 1.00 96.88 96 VAL A C 1
ATOM 732 O O . VAL A 1 96 ? -11.688 3.361 17.679 1.00 96.88 96 VAL A O 1
ATOM 735 N N . LYS A 1 97 ? -10.330 3.961 19.373 1.00 95.81 97 LYS A N 1
ATOM 736 C CA . LYS A 1 97 ? -9.715 2.639 19.519 1.00 95.81 97 LYS A CA 1
ATOM 737 C C . LYS A 1 97 ? -10.772 1.559 19.746 1.00 95.81 97 LYS A C 1
ATOM 739 O O . LYS A 1 97 ? -10.785 0.569 19.023 1.00 95.81 97 LYS A O 1
ATOM 744 N N . LYS A 1 98 ? -11.670 1.767 20.715 1.00 97.69 98 LYS A N 1
ATOM 745 C CA . LYS A 1 98 ? -12.745 0.822 21.036 1.00 97.69 98 LYS A CA 1
ATOM 746 C C . LYS A 1 98 ? -13.623 0.537 19.816 1.00 97.69 98 LYS A C 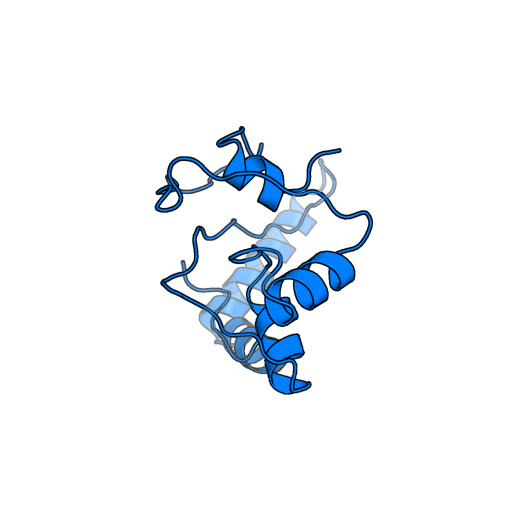1
ATOM 748 O O . LYS A 1 98 ? -13.886 -0.622 19.527 1.00 97.69 98 LYS A O 1
ATOM 753 N N . THR A 1 99 ? -14.015 1.576 19.082 1.00 97.69 99 THR A N 1
ATOM 754 C CA . THR A 1 99 ? -14.861 1.440 17.887 1.00 97.69 99 THR A CA 1
ATOM 755 C C . THR A 1 99 ? -14.169 0.601 16.812 1.00 97.69 99 THR A C 1
ATOM 757 O O . THR A 1 99 ? -14.772 -0.304 16.243 1.00 97.69 99 THR A O 1
ATOM 760 N N . ILE A 1 100 ? -12.881 0.849 16.553 1.00 95.81 100 ILE A N 1
ATOM 761 C CA . ILE A 1 100 ? -12.109 0.069 15.577 1.00 95.81 100 ILE A CA 1
ATOM 762 C C . ILE A 1 100 ? -11.929 -1.386 16.032 1.00 95.81 100 ILE A C 1
ATOM 764 O O . ILE A 1 100 ? -12.000 -2.289 15.198 1.00 95.81 100 ILE A O 1
ATOM 768 N N . ASP A 1 101 ? -11.723 -1.633 17.327 1.00 95.75 101 ASP A N 1
ATOM 769 C CA . ASP A 1 101 ? -11.626 -2.992 17.873 1.00 95.75 101 ASP A CA 1
ATOM 770 C C . ASP A 1 101 ? -12.957 -3.753 17.743 1.00 95.75 101 ASP A C 1
ATOM 772 O O . ASP A 1 101 ? -12.959 -4.919 17.347 1.00 95.75 101 ASP A O 1
ATOM 776 N N . GLU A 1 102 ? -14.089 -3.094 18.008 1.00 98.00 102 GLU A N 1
ATOM 777 C CA . GLU A 1 102 ? -15.431 -3.657 17.810 1.00 98.00 102 GLU A CA 1
ATOM 778 C C . GLU A 1 102 ? -15.670 -4.005 16.335 1.00 98.00 102 GLU A C 1
ATOM 780 O O . GLU A 1 102 ? -16.022 -5.146 16.038 1.00 98.00 102 GLU A O 1
ATOM 785 N N . MET A 1 103 ? -15.349 -3.091 15.410 1.00 96.94 103 MET A N 1
ATOM 786 C CA . MET A 1 103 ? -15.452 -3.335 13.963 1.00 96.94 103 MET A CA 1
ATOM 787 C C . MET A 1 103 ? -14.537 -4.466 13.468 1.00 96.94 103 MET A C 1
ATOM 789 O O . MET A 1 103 ? -14.815 -5.111 12.455 1.00 96.94 103 MET A O 1
ATOM 793 N N . ARG A 1 104 ? -13.390 -4.687 14.122 1.00 95.00 104 ARG A N 1
ATOM 794 C CA . ARG A 1 104 ? -12.528 -5.844 13.832 1.00 95.00 104 ARG A CA 1
ATOM 795 C C . ARG A 1 104 ? -13.160 -7.131 14.344 1.00 95.00 104 ARG A C 1
ATOM 797 O O . ARG A 1 104 ? -13.119 -8.136 13.641 1.00 95.00 104 ARG A O 1
ATOM 804 N N . SER A 1 105 ? -13.720 -7.102 15.552 1.00 96.44 105 SER A N 1
ATOM 805 C CA . SER A 1 105 ? -14.304 -8.274 16.204 1.00 96.44 105 SER A CA 1
ATOM 806 C C . SER A 1 105 ? -15.592 -8.748 15.536 1.00 96.44 105 SER A C 1
ATOM 808 O O . SER A 1 105 ? -15.841 -9.951 15.509 1.00 96.44 105 SER A O 1
ATOM 810 N N . ASP A 1 106 ? -16.425 -7.831 15.047 1.00 97.75 106 ASP A N 1
ATOM 811 C CA . ASP A 1 106 ? -17.716 -8.161 14.435 1.00 97.75 106 ASP A CA 1
ATOM 812 C C . ASP A 1 106 ? -17.632 -8.414 12.918 1.00 97.75 106 ASP A C 1
ATOM 814 O O . ASP A 1 106 ? -18.609 -8.841 12.308 1.00 97.75 106 ASP A O 1
ATOM 818 N N . GLY A 1 107 ? -16.457 -8.201 12.316 1.00 96.81 107 GLY A N 1
ATOM 819 C CA . GLY A 1 107 ? -16.210 -8.401 10.889 1.00 96.81 107 GLY A CA 1
ATOM 820 C C . GLY A 1 107 ? -16.525 -7.188 10.009 1.00 96.81 107 GLY A C 1
ATOM 821 O O . GLY A 1 107 ? -16.159 -7.200 8.834 1.00 96.81 107 GLY A O 1
ATOM 822 N N . THR A 1 108 ? -17.093 -6.108 10.551 1.00 97.69 108 THR A N 1
ATOM 823 C CA . THR A 1 108 ? -17.428 -4.887 9.799 1.00 97.69 108 THR A CA 1
ATOM 824 C C . THR A 1 108 ? -16.217 -4.333 9.050 1.00 97.69 108 THR A C 1
ATOM 826 O O . THR A 1 108 ? -16.307 -3.946 7.883 1.00 97.69 108 THR A O 1
ATOM 829 N N . LEU A 1 109 ? -15.045 -4.304 9.692 1.00 95.31 109 LEU A N 1
ATOM 830 C CA . LEU A 1 109 ? -13.837 -3.776 9.061 1.00 95.31 109 LEU A CA 1
ATOM 831 C C . LEU A 1 109 ? -13.348 -4.675 7.911 1.00 95.31 109 LEU A C 1
ATOM 833 O O . LEU A 1 109 ? -12.829 -4.165 6.917 1.00 95.31 109 LEU A O 1
ATOM 837 N N . MET A 1 110 ? -13.554 -5.994 8.014 1.00 95.75 110 MET A N 1
ATOM 838 C CA . MET A 1 110 ? -13.244 -6.947 6.943 1.00 95.75 110 MET A CA 1
ATOM 839 C C . MET A 1 110 ? -14.180 -6.735 5.753 1.00 95.75 110 MET A C 1
ATOM 841 O O . MET A 1 110 ? -13.722 -6.629 4.616 1.00 95.75 110 MET A O 1
ATOM 845 N N . GLU A 1 111 ? -15.485 -6.608 6.007 1.00 97.00 111 GLU A N 1
ATOM 846 C CA . GLU A 1 111 ? -16.478 -6.340 4.964 1.00 97.00 111 GLU A CA 1
ATOM 847 C C . GLU A 1 111 ? -16.164 -5.048 4.203 1.00 97.00 111 GLU A C 1
ATOM 849 O O . GLU A 1 111 ? -16.185 -5.026 2.970 1.00 97.00 111 GLU A O 1
ATOM 854 N N . LEU A 1 112 ? -15.800 -3.979 4.921 1.00 95.00 112 LEU A N 1
ATOM 855 C CA . LEU A 1 112 ? -15.362 -2.723 4.312 1.00 95.00 112 LEU A CA 1
ATOM 856 C C . LEU A 1 112 ? -14.088 -2.905 3.481 1.00 95.00 112 LEU A C 1
ATOM 858 O O . LEU A 1 112 ? -14.019 -2.398 2.360 1.00 95.00 112 LEU A O 1
ATOM 862 N N . SER A 1 113 ? -13.100 -3.639 3.998 1.00 92.00 113 SER A N 1
ATOM 863 C CA . SER A 1 113 ? -11.854 -3.909 3.278 1.00 92.00 113 SER A CA 1
ATOM 864 C C . SER A 1 113 ? -12.115 -4.608 1.945 1.00 92.00 113 SER A C 1
ATOM 866 O O . SER A 1 113 ? -11.651 -4.158 0.898 1.00 92.00 113 SER A O 1
ATOM 868 N N . LEU A 1 114 ? -12.912 -5.675 1.957 1.00 91.81 114 LEU A N 1
ATOM 869 C CA . LEU A 1 114 ? -13.232 -6.439 0.755 1.00 91.81 114 LEU A CA 1
ATOM 870 C C . LEU A 1 114 ? -14.100 -5.638 -0.219 1.00 91.81 114 LEU A C 1
ATOM 872 O O . LEU A 1 114 ? -13.868 -5.694 -1.425 1.00 91.81 114 LEU A O 1
ATOM 876 N N . LYS A 1 115 ? -15.056 -4.847 0.282 1.00 91.81 115 LYS A N 1
ATOM 877 C CA . LYS A 1 115 ? -15.912 -3.996 -0.553 1.00 91.81 115 LYS A CA 1
ATOM 878 C C . LYS A 1 115 ? -15.105 -2.991 -1.373 1.00 91.81 115 LYS A C 1
ATOM 880 O O . LYS A 1 115 ? -15.392 -2.804 -2.552 1.00 91.81 115 LYS A O 1
ATOM 885 N N . TRP A 1 116 ? -14.137 -2.326 -0.746 1.00 87.44 116 TRP A N 1
ATOM 886 C CA . TRP A 1 116 ? -13.395 -1.237 -1.385 1.00 87.44 116 TRP A CA 1
ATOM 887 C C . TRP A 1 116 ? -12.131 -1.701 -2.102 1.00 87.44 116 TRP A C 1
ATOM 889 O O . TRP A 1 116 ? -11.776 -1.127 -3.127 1.00 87.44 116 TRP A O 1
ATOM 899 N N . TYR A 1 117 ? -11.472 -2.747 -1.601 1.00 84.06 117 TYR A N 1
ATOM 900 C CA . TYR A 1 117 ? -10.158 -3.167 -2.092 1.00 84.06 117 TYR A CA 1
ATOM 901 C C . TYR A 1 117 ? -10.141 -4.562 -2.701 1.00 84.06 117 TYR A C 1
ATOM 903 O O . TYR A 1 117 ? -9.127 -4.944 -3.279 1.00 84.06 117 TYR A O 1
ATOM 911 N N . GLN A 1 118 ? -11.232 -5.330 -2.580 1.00 84.62 118 GLN A N 1
ATOM 912 C CA . GLN A 1 118 ? -11.296 -6.736 -3.005 1.00 84.62 118 GLN A CA 1
ATOM 913 C C . GLN A 1 118 ? -10.178 -7.591 -2.377 1.00 84.62 118 GLN A C 1
ATOM 915 O O . GLN A 1 118 ? -9.798 -8.635 -2.902 1.00 84.62 118 GLN A O 1
ATOM 920 N N . TYR A 1 119 ? -9.636 -7.125 -1.249 1.00 84.19 119 TYR A N 1
ATOM 921 C CA . TYR A 1 119 ? -8.482 -7.687 -0.569 1.00 84.19 119 TYR A CA 1
ATOM 922 C C . TYR A 1 119 ? -8.557 -7.393 0.933 1.00 84.19 119 TYR A C 1
ATOM 924 O O . TYR A 1 119 ? -9.148 -6.393 1.352 1.00 84.19 119 TYR A O 1
ATOM 932 N N . ASP A 1 120 ? -7.956 -8.265 1.740 1.00 88.38 120 ASP A N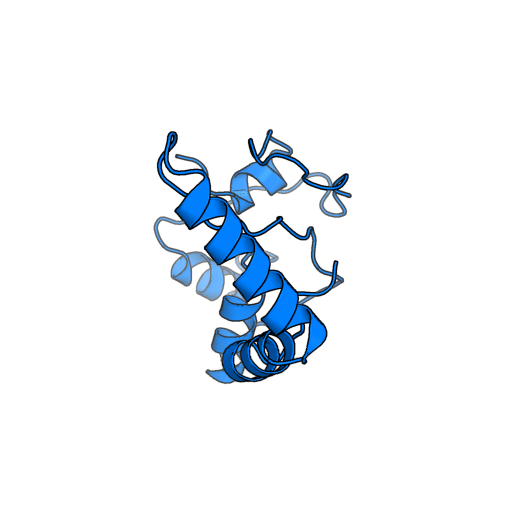 1
ATOM 933 C CA . ASP A 1 120 ? -7.846 -8.085 3.186 1.00 88.38 120 ASP A CA 1
ATOM 934 C C . ASP A 1 120 ? -6.689 -7.133 3.531 1.00 88.38 120 ASP A C 1
ATOM 936 O O . ASP A 1 120 ? -5.502 -7.461 3.424 1.00 88.38 120 ASP A O 1
ATOM 940 N N . MET A 1 121 ? -7.067 -5.925 3.939 1.00 85.00 121 MET A N 1
ATOM 941 C CA . MET A 1 121 ? -6.172 -4.847 4.346 1.00 85.00 121 MET A CA 1
ATOM 942 C C . MET A 1 121 ? -6.032 -4.745 5.868 1.00 85.00 121 MET A C 1
ATOM 944 O O . MET A 1 121 ? -5.327 -3.860 6.350 1.00 85.00 121 MET A O 1
ATOM 948 N N . ILE A 1 122 ? -6.729 -5.588 6.636 1.00 86.94 122 ILE A N 1
ATOM 949 C CA . ILE A 1 122 ? -6.854 -5.430 8.089 1.00 86.94 122 ILE A CA 1
ATOM 950 C C . ILE A 1 122 ? -6.078 -6.493 8.857 1.00 86.94 122 ILE A C 1
ATOM 952 O O . ILE A 1 122 ? -5.696 -6.234 10.004 1.00 86.94 122 ILE A O 1
ATOM 956 N N . THR A 1 123 ? -5.854 -7.655 8.244 1.00 82.19 123 THR A N 1
ATOM 957 C CA . THR A 1 123 ? -5.067 -8.743 8.822 1.00 82.19 123 THR A CA 1
ATOM 958 C C . THR A 1 123 ? -3.569 -8.497 8.580 1.00 82.19 123 THR A C 1
ATOM 960 O O . THR A 1 123 ? -3.197 -8.130 7.458 1.00 82.19 123 THR A O 1
ATOM 963 N N . PRO A 1 124 ? -2.717 -8.651 9.618 1.00 68.00 124 PRO A N 1
ATOM 964 C CA . PRO A 1 124 ? -1.263 -8.515 9.505 1.00 68.00 124 PRO A CA 1
ATOM 965 C C . PRO A 1 124 ? -0.620 -9.454 8.479 1.00 68.00 124 PRO A C 1
ATOM 967 O O . PRO A 1 124 ? -1.054 -10.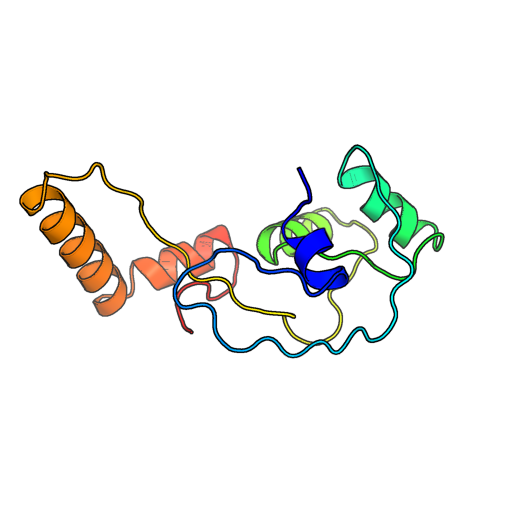624 8.382 1.00 68.00 124 PRO A O 1
#

Secondary structure (DSSP, 8-state):
---HHHHHHTT-----TTPPPPP----S------SSHHHHHHHHHTTSSS-----HHHHHHHHHTT-S----SS-S--PPP-----TT-HHHHHHHHHHHHHHHHSSHHHHHHHHHHSS--S--

Sequence (124 aa):
KASVHEKYLERADFGILGMPPITYPIGDPVIVEFDHEEGAYDAVSDGKIDGTINTLPVILELIKQGRPIKIVGQPLYRAPSCIAIVPGDEEFGTLVKKTIDEMRSDGTLMELSLKWYQYDMITP

Foldseek 3Di:
DDDVQRCLQVVHDPPAPPFDDFDNPPDHDDDDDDPDVVVQLVCCLVVVDVDDDDDQQVVVVCVVVVRPDDDDDDDRGQGDDDDDDDPPCVVVVVVVVVVVVVCVVVCVVVVVCCVRRVDGNPDD

pLDDT: mean 90.53, std 6.01, range [55.38, 98.0]

Radius of gyration: 17.6 Å; chains: 1; bounding box: 38×27×49 Å